Protein AF-A0A8J6H0G7-F1 (afdb_monomer)

Solvent-accessible surface area (backbone atoms only — not comparable to full-atom values): 7527 Å² total; per-residue (Å²): 135,81,64,65,65,83,73,74,51,61,72,88,76,38,84,40,60,60,37,92,87,78,58,49,71,42,60,74,50,78,91,51,42,65,59,52,56,48,54,55,50,53,53,32,54,76,71,66,37,68,63,37,54,24,58,76,70,74,44,75,70,87,74,66,65,71,89,77,50,88,67,94,76,80,76,94,67,79,87,72,81,85,74,87,82,79,88,84,88,89,81,94,85,76,88,67,86,77,74,83,76,83,76,76,79,78,126

Secondary structure (DSSP, 8-state):
---GGGGT--GGGSSB-S-TTT---B---HHHHHHHHHHHHHHHHHHT-HHHHHHHTT--SS---TTTS--TT------PPPPPPPP--------------------

Sequence (107 aa):
MQNPRQYKIPDWFLNRQKDVKDGKHSQVLANGLDNKLREDMEQLKKIRAHRWLSHFWGLHVRGQRTKTTDCRGCTVGVSKKKLVPGPLLLINSLYACGGGGMNVFYS

Structure (mmCIF, N/CA/C/O backbone):
data_AF-A0A8J6H0G7-F1
#
_entry.id   AF-A0A8J6H0G7-F1
#
loop_
_atom_site.group_PDB
_atom_site.id
_atom_site.type_symbol
_atom_site.label_atom_id
_atom_site.label_alt_id
_atom_site.label_comp_id
_atom_site.label_asym_id
_atom_site.label_entity_id
_atom_site.label_seq_id
_atom_site.pdbx_PDB_ins_code
_atom_site.Cartn_x
_atom_site.Cartn_y
_atom_site.Cartn_z
_atom_site.occupancy
_atom_site.B_iso_or_equiv
_atom_site.auth_seq_id
_atom_site.auth_comp_id
_atom_site.auth_asym_id
_atom_site.auth_atom_id
_atom_site.pdbx_PDB_model_num
ATOM 1 N N . MET A 1 1 ? -21.180 1.844 -6.732 1.00 60.72 1 MET A N 1
ATOM 2 C CA . MET A 1 1 ? -21.136 0.603 -5.923 1.00 60.72 1 MET A CA 1
ATOM 3 C C . MET A 1 1 ? -20.302 0.849 -4.673 1.00 60.72 1 MET A C 1
ATOM 5 O O . MET A 1 1 ? -19.089 0.739 -4.741 1.00 60.72 1 MET A O 1
ATOM 9 N N . GLN A 1 2 ? -20.914 1.265 -3.563 1.00 65.75 2 GLN A N 1
ATOM 10 C CA . GLN A 1 2 ? -20.168 1.627 -2.343 1.00 65.75 2 GLN A CA 1
ATOM 11 C C . GLN A 1 2 ? -20.253 0.556 -1.246 1.00 65.75 2 GLN A C 1
ATOM 13 O O . GLN A 1 2 ? -19.303 0.395 -0.492 1.00 65.75 2 GLN A O 1
ATOM 18 N N . ASN A 1 3 ? -21.334 -0.234 -1.201 1.00 71.94 3 ASN A N 1
ATOM 19 C CA . ASN A 1 3 ? -21.565 -1.218 -0.138 1.00 71.94 3 ASN A CA 1
ATOM 20 C C . ASN A 1 3 ? -21.885 -2.613 -0.707 1.00 71.94 3 ASN A C 1
ATOM 22 O O . ASN A 1 3 ? -23.043 -3.023 -0.729 1.00 71.94 3 ASN A O 1
ATOM 26 N N . PRO A 1 4 ? -20.873 -3.378 -1.153 1.00 73.81 4 PRO A N 1
ATOM 27 C CA . PRO A 1 4 ? -21.058 -4.717 -1.733 1.00 73.81 4 PRO A CA 1
ATOM 28 C C . PRO A 1 4 ? -21.664 -5.737 -0.750 1.00 73.81 4 PRO A C 1
ATOM 30 O O . PRO A 1 4 ? -22.301 -6.700 -1.165 1.00 73.81 4 PRO A O 1
ATOM 33 N N . ARG A 1 5 ? -21.535 -5.501 0.562 1.00 73.44 5 ARG A N 1
ATOM 34 C CA . ARG A 1 5 ? -22.067 -6.381 1.618 1.00 73.44 5 ARG A CA 1
ATOM 35 C C . ARG A 1 5 ? -23.595 -6.461 1.626 1.00 73.44 5 ARG A C 1
ATOM 37 O O . ARG A 1 5 ? -24.151 -7.477 2.026 1.00 73.44 5 ARG A O 1
ATOM 44 N N . GLN A 1 6 ? -24.274 -5.419 1.145 1.00 78.31 6 GLN A N 1
ATOM 45 C CA . GLN A 1 6 ? -25.739 -5.397 1.059 1.00 78.31 6 GLN A CA 1
ATOM 46 C C . GLN A 1 6 ? -26.275 -6.419 0.045 1.00 78.31 6 GLN A C 1
ATOM 48 O O . GLN A 1 6 ? -27.415 -6.854 0.153 1.00 78.31 6 GLN A O 1
ATOM 53 N N . TYR A 1 7 ? -25.430 -6.866 -0.887 1.00 80.62 7 TYR A N 1
ATOM 54 C CA . TYR A 1 7 ? -25.783 -7.825 -1.933 1.00 80.62 7 TYR A CA 1
ATOM 55 C C . TYR A 1 7 ? -25.401 -9.272 -1.582 1.00 80.62 7 TYR A C 1
ATOM 57 O O . TYR A 1 7 ? -25.298 -10.106 -2.476 1.00 80.62 7 TYR A O 1
ATOM 65 N N . LYS A 1 8 ? -25.184 -9.585 -0.292 1.00 80.56 8 LYS A N 1
ATOM 66 C CA . LYS A 1 8 ? -24.774 -10.921 0.196 1.00 80.56 8 LYS A CA 1
ATOM 67 C C . LYS A 1 8 ? -23.463 -11.437 -0.425 1.00 80.56 8 LYS A C 1
ATOM 69 O O . LYS A 1 8 ? -23.256 -12.642 -0.536 1.00 80.56 8 LYS A O 1
ATOM 74 N N . ILE A 1 9 ? -22.569 -10.534 -0.824 1.00 81.75 9 ILE A N 1
ATOM 75 C CA . ILE A 1 9 ? -21.241 -10.893 -1.330 1.00 81.75 9 ILE A CA 1
ATOM 76 C C . ILE A 1 9 ? -20.366 -11.317 -0.139 1.00 81.75 9 ILE A C 1
ATOM 78 O O . ILE A 1 9 ? -20.331 -10.588 0.858 1.00 81.75 9 ILE A O 1
ATOM 82 N N . PRO A 1 10 ? -19.668 -12.464 -0.209 1.00 85.69 10 PRO A N 1
ATOM 83 C CA . PRO A 1 10 ? -18.833 -12.930 0.890 1.00 85.69 10 PRO A CA 1
ATOM 84 C C . PRO A 1 10 ? -17.586 -12.056 1.080 1.00 85.69 10 PRO A C 1
ATOM 86 O O . PRO A 1 10 ? -17.008 -11.547 0.119 1.00 85.69 10 PRO A O 1
ATOM 89 N N . ASP A 1 11 ? -17.126 -11.928 2.327 1.00 82.06 11 ASP A N 1
ATOM 90 C CA . ASP A 1 11 ? -16.032 -11.013 2.683 1.00 82.06 11 ASP A CA 1
ATOM 91 C C . ASP A 1 11 ? -14.688 -11.382 2.025 1.00 82.06 11 ASP A C 1
ATOM 93 O O . ASP A 1 11 ? -13.873 -10.495 1.770 1.00 82.06 11 ASP A O 1
ATOM 97 N N . TRP A 1 12 ? -14.470 -12.663 1.692 1.00 85.50 12 TRP A N 1
ATOM 98 C CA . TRP A 1 12 ? -13.262 -13.130 0.998 1.00 85.50 12 TRP A CA 1
ATOM 99 C C . TRP A 1 12 ? -13.153 -12.626 -0.450 1.00 85.50 12 TRP A C 1
ATOM 101 O O . TRP A 1 12 ? -12.061 -12.635 -1.013 1.00 85.50 12 TRP A O 1
ATOM 111 N N . PHE A 1 13 ? -14.260 -12.176 -1.048 1.00 85.62 13 PHE A N 1
ATOM 112 C CA . PHE A 1 13 ? -14.296 -11.648 -2.414 1.00 85.62 13 PHE A CA 1
ATOM 113 C C . PHE A 1 13 ? -13.892 -10.166 -2.490 1.00 85.62 13 PHE A C 1
ATOM 115 O O . PHE A 1 13 ? -13.610 -9.646 -3.565 1.00 85.62 13 PHE A O 1
ATOM 122 N N . LEU A 1 14 ? -13.870 -9.462 -1.356 1.00 85.81 14 LEU A N 1
ATOM 123 C CA . LEU A 1 14 ? -13.583 -8.030 -1.316 1.00 85.81 14 LEU A CA 1
ATOM 124 C C . LEU A 1 14 ? -12.080 -7.756 -1.439 1.00 85.81 14 LEU A C 1
ATOM 126 O O . LEU A 1 14 ? -11.269 -8.407 -0.779 1.00 85.81 14 LEU A O 1
ATOM 130 N N . ASN A 1 15 ? -11.726 -6.734 -2.227 1.00 87.62 15 ASN A N 1
ATOM 131 C CA . ASN A 1 15 ? -10.336 -6.359 -2.517 1.00 87.62 15 ASN A CA 1
ATOM 132 C C . ASN A 1 15 ? -9.539 -5.940 -1.271 1.00 87.62 15 ASN A C 1
ATOM 134 O O . ASN A 1 15 ? -8.332 -6.173 -1.208 1.00 87.62 15 ASN A O 1
ATOM 138 N N . ARG A 1 16 ? -10.182 -5.283 -0.294 1.00 86.94 16 ARG A N 1
ATOM 139 C CA . ARG A 1 16 ? -9.531 -4.820 0.939 1.00 86.94 16 ARG A CA 1
ATOM 140 C C . ARG A 1 16 ? -10.260 -5.379 2.153 1.00 86.94 16 ARG A C 1
ATOM 142 O O . ARG A 1 16 ? -11.383 -4.988 2.473 1.00 86.94 16 ARG A O 1
ATOM 149 N N . GLN A 1 17 ? -9.596 -6.303 2.835 1.00 87.00 17 GLN A N 1
ATOM 150 C CA . GLN A 1 17 ? -10.116 -6.995 4.009 1.00 87.00 17 GLN A CA 1
ATOM 151 C C . GLN A 1 17 ? -9.384 -6.524 5.263 1.00 87.00 17 GLN A C 1
ATOM 153 O O . GLN A 1 17 ? -8.174 -6.322 5.206 1.00 87.00 17 GLN A O 1
ATOM 158 N N . LYS A 1 18 ? -10.115 -6.389 6.378 1.00 85.75 18 LYS A N 1
ATOM 159 C CA . LYS A 1 18 ? -9.587 -5.986 7.694 1.00 85.75 18 LYS A CA 1
ATOM 160 C C . LYS A 1 18 ? -8.633 -4.792 7.613 1.00 85.75 18 LYS A C 1
ATOM 162 O O . LYS A 1 18 ? -7.433 -4.927 7.843 1.00 85.75 18 LYS A O 1
ATOM 167 N N . ASP A 1 19 ? -9.169 -3.626 7.262 1.00 85.69 19 ASP A N 1
ATOM 168 C CA . ASP A 1 19 ? -8.342 -2.423 7.210 1.00 85.69 19 ASP A CA 1
ATOM 169 C C . ASP A 1 19 ? -7.725 -2.092 8.580 1.00 85.69 19 ASP A C 1
ATOM 171 O O . ASP A 1 19 ? -8.386 -2.239 9.605 1.00 85.69 19 ASP A O 1
ATOM 175 N N . VAL A 1 20 ? -6.475 -1.622 8.614 1.00 82.44 20 VAL A N 1
ATOM 176 C CA . VAL A 1 20 ? -5.741 -1.409 9.881 1.00 82.44 20 VAL A CA 1
ATOM 177 C C . VAL A 1 20 ? -6.345 -0.272 10.714 1.00 82.44 20 VAL A C 1
ATOM 179 O O . VAL A 1 20 ? -6.249 -0.289 11.937 1.00 82.44 20 VAL A O 1
ATOM 182 N N . LYS A 1 21 ? -6.979 0.709 10.060 1.00 82.88 21 LYS A N 1
ATOM 183 C CA . LYS A 1 21 ? -7.595 1.872 10.715 1.00 82.88 21 LYS A CA 1
ATOM 184 C C . LYS A 1 21 ? -9.005 1.569 11.213 1.00 82.88 21 LYS A C 1
ATOM 186 O O . LYS A 1 21 ? -9.297 1.736 12.390 1.00 82.88 21 LYS A O 1
ATOM 191 N N . ASP A 1 22 ? -9.863 1.104 10.307 1.00 82.44 22 ASP A N 1
ATOM 192 C CA . ASP A 1 22 ? -11.300 0.986 10.569 1.00 82.44 22 ASP A CA 1
ATOM 193 C C . ASP A 1 22 ? -11.751 -0.448 10.884 1.00 82.44 22 ASP A C 1
ATOM 195 O O . ASP A 1 22 ? -12.898 -0.661 11.275 1.00 82.44 22 ASP A O 1
ATOM 199 N N . GLY A 1 23 ? -10.908 -1.459 10.640 1.00 82.88 23 GLY A N 1
ATOM 200 C CA . GLY A 1 23 ? -11.242 -2.881 10.803 1.00 82.88 23 GLY A CA 1
ATOM 201 C C . GLY A 1 23 ? -12.290 -3.415 9.819 1.00 82.88 23 GLY A C 1
ATOM 202 O O . GLY A 1 23 ? -12.606 -4.604 9.830 1.00 82.88 23 GLY A O 1
ATOM 203 N N . LYS A 1 24 ? -12.843 -2.559 8.954 1.00 84.56 24 LYS A N 1
ATOM 204 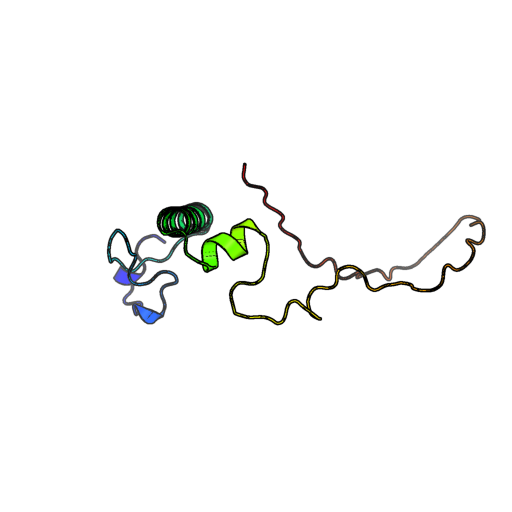C CA . LYS A 1 24 ? -13.927 -2.895 8.024 1.00 84.56 24 LYS A CA 1
ATOM 205 C C . LYS A 1 24 ? -13.395 -3.555 6.750 1.00 84.56 24 LYS A C 1
ATOM 207 O O . LYS A 1 24 ? -12.274 -3.306 6.308 1.00 84.56 24 LYS A O 1
ATOM 212 N N . HIS A 1 25 ? -14.247 -4.374 6.137 1.00 83.81 25 HIS A N 1
ATOM 213 C CA . HIS A 1 25 ? -14.035 -4.951 4.810 1.00 83.81 25 HIS A CA 1
ATOM 214 C C . HIS A 1 25 ? -14.717 -4.067 3.765 1.00 83.81 25 HIS A C 1
ATOM 216 O O . HIS A 1 25 ? -15.902 -3.752 3.901 1.00 83.81 25 HIS A O 1
ATOM 222 N N . SER A 1 26 ? -13.980 -3.644 2.740 1.00 84.69 26 SER A N 1
ATOM 223 C CA . SER A 1 26 ? -14.476 -2.708 1.729 1.00 84.69 26 SER A CA 1
ATOM 224 C C . SER A 1 26 ? -14.011 -3.078 0.323 1.00 84.69 26 SER A C 1
ATOM 226 O O . SER A 1 26 ? -12.953 -3.678 0.125 1.00 84.69 26 SER A O 1
ATOM 228 N N . GLN A 1 27 ? -14.818 -2.694 -0.667 1.00 87.06 27 GLN A N 1
ATOM 229 C CA . GLN A 1 27 ? -14.408 -2.704 -2.066 1.00 87.06 27 GLN A CA 1
ATOM 230 C C . GLN A 1 27 ? -13.936 -1.303 -2.435 1.00 87.06 27 GLN A C 1
ATOM 232 O O . GLN A 1 27 ? -14.729 -0.363 -2.478 1.00 87.06 27 GLN A O 1
ATOM 237 N N . VAL A 1 28 ? -12.639 -1.163 -2.688 1.00 86.50 28 VAL A N 1
ATOM 238 C CA . VAL A 1 28 ? -12.052 0.117 -3.087 1.00 86.50 28 VAL A CA 1
ATOM 239 C C . VAL A 1 28 ? -12.294 0.329 -4.581 1.00 86.50 28 VAL A C 1
ATOM 241 O O . VAL A 1 28 ? -11.952 -0.527 -5.397 1.00 86.50 28 VAL A O 1
ATOM 244 N N . LEU A 1 29 ? -12.913 1.458 -4.930 1.00 86.88 29 LEU A N 1
ATOM 245 C CA . LEU A 1 29 ? -13.089 1.904 -6.316 1.00 86.88 29 LEU A CA 1
ATOM 246 C C . LEU A 1 29 ? -11.815 2.603 -6.809 1.00 86.88 29 LEU A C 1
ATOM 248 O O . LEU A 1 29 ? -11.043 3.104 -5.993 1.00 86.88 29 LEU A O 1
ATOM 252 N N . ALA A 1 30 ? -11.629 2.691 -8.130 1.00 85.94 30 ALA A N 1
ATOM 253 C CA . ALA A 1 30 ? -10.433 3.273 -8.751 1.00 85.94 30 ALA A CA 1
ATOM 254 C C . ALA A 1 30 ? -10.039 4.632 -8.142 1.00 85.94 30 ALA A C 1
ATOM 256 O O . ALA A 1 30 ? -8.906 4.806 -7.714 1.00 85.94 30 ALA A O 1
ATOM 257 N N . ASN A 1 31 ? -11.004 5.538 -7.971 1.00 85.94 31 ASN A N 1
ATOM 258 C CA . ASN A 1 31 ? -10.775 6.892 -7.452 1.00 85.94 31 ASN A CA 1
ATOM 259 C C . ASN A 1 31 ? -10.160 6.928 -6.041 1.00 85.94 31 ASN A C 1
ATOM 261 O O . ASN A 1 31 ? -9.511 7.902 -5.678 1.00 85.94 31 ASN A O 1
ATOM 265 N N . GLY A 1 32 ? -10.407 5.903 -5.220 1.00 86.25 32 GLY A N 1
ATOM 266 C CA . GLY A 1 32 ? -9.880 5.813 -3.857 1.00 86.25 32 GLY A CA 1
ATOM 267 C C . GLY A 1 32 ? -8.669 4.891 -3.725 1.00 86.25 32 GLY A C 1
ATOM 268 O O . GLY A 1 32 ? -8.076 4.833 -2.649 1.00 86.25 32 GLY A O 1
ATOM 269 N N . LEU A 1 33 ? -8.312 4.156 -4.781 1.00 88.50 33 LEU A N 1
ATOM 270 C CA . LEU A 1 33 ? -7.282 3.122 -4.730 1.00 88.50 33 LEU A CA 1
ATOM 271 C C . LEU A 1 33 ? -5.894 3.721 -4.502 1.00 88.50 33 LEU A C 1
ATOM 273 O O . LEU A 1 33 ? -5.176 3.269 -3.611 1.00 88.50 33 LEU A O 1
ATOM 277 N N . ASP A 1 34 ? -5.553 4.773 -5.244 1.00 89.44 34 ASP A N 1
ATOM 278 C CA . ASP A 1 34 ? -4.254 5.437 -5.133 1.00 89.44 34 ASP A CA 1
ATOM 279 C C . ASP A 1 34 ? -4.038 6.052 -3.749 1.00 89.44 34 ASP A C 1
ATOM 281 O O . ASP A 1 34 ? -2.981 5.874 -3.143 1.00 89.44 34 ASP A O 1
ATOM 285 N N . ASN A 1 35 ? -5.059 6.713 -3.200 1.00 90.81 35 ASN A N 1
ATOM 286 C CA . ASN A 1 35 ? -4.995 7.300 -1.859 1.00 90.81 35 ASN A CA 1
ATOM 287 C C . ASN A 1 35 ? -4.779 6.226 -0.791 1.00 90.81 35 ASN A C 1
ATOM 289 O O . ASN A 1 35 ? -3.944 6.378 0.097 1.00 90.81 35 ASN A O 1
ATOM 293 N N . LYS A 1 36 ? -5.470 5.093 -0.922 1.00 88.56 36 LYS A N 1
ATOM 294 C CA . LYS A 1 36 ? -5.314 3.961 -0.012 1.00 88.56 36 LYS A CA 1
ATOM 295 C C . LYS A 1 36 ? -3.915 3.342 -0.059 1.00 88.56 36 LYS A C 1
ATOM 297 O O . LYS A 1 36 ? -3.349 3.067 0.996 1.00 88.56 36 LYS A O 1
ATOM 302 N N . LEU A 1 37 ? -3.318 3.202 -1.242 1.00 89.81 37 LEU A N 1
ATOM 303 C CA . LEU A 1 37 ? -1.936 2.728 -1.374 1.00 89.81 37 LEU A CA 1
ATOM 304 C C . LEU A 1 37 ? -0.914 3.713 -0.781 1.00 89.81 37 LEU A C 1
ATOM 306 O O . LEU A 1 37 ? 0.074 3.281 -0.181 1.00 89.81 37 LEU A O 1
ATOM 310 N N . ARG A 1 38 ? -1.153 5.026 -0.904 1.00 91.38 38 ARG A N 1
ATOM 311 C CA . ARG A 1 38 ? -0.319 6.063 -0.267 1.00 91.38 38 ARG A CA 1
ATOM 312 C C . ARG A 1 38 ? -0.365 5.974 1.251 1.00 91.38 38 ARG A C 1
ATOM 314 O O . ARG A 1 38 ? 0.688 5.937 1.882 1.00 91.38 38 ARG A O 1
ATOM 321 N N . GLU A 1 39 ? -1.562 5.874 1.826 1.00 91.81 39 GLU A N 1
ATOM 322 C CA . GLU A 1 39 ? -1.748 5.735 3.274 1.00 91.81 39 GLU A CA 1
ATOM 323 C C . GLU A 1 39 ? -0.986 4.517 3.830 1.00 91.81 39 GLU A C 1
ATOM 325 O O . GLU A 1 39 ? -0.328 4.610 4.870 1.00 91.81 39 GLU A O 1
ATOM 330 N N . ASP A 1 40 ? -1.019 3.388 3.113 1.00 90.00 40 ASP A N 1
ATOM 331 C CA . ASP A 1 40 ? -0.315 2.164 3.511 1.00 90.00 40 ASP A CA 1
ATOM 332 C C . ASP A 1 40 ? 1.217 2.343 3.453 1.00 90.00 40 ASP A C 1
ATOM 334 O O . ASP A 1 40 ? 1.943 1.909 4.354 1.00 90.00 40 ASP A O 1
ATOM 338 N N . MET A 1 41 ? 1.732 3.028 2.424 1.00 91.25 41 MET A N 1
ATOM 339 C CA . MET A 1 41 ? 3.158 3.368 2.303 1.00 91.25 41 MET A CA 1
ATOM 340 C C . MET A 1 41 ? 3.625 4.308 3.424 1.00 91.25 41 MET A C 1
ATOM 342 O O . MET A 1 41 ? 4.709 4.116 3.982 1.00 91.25 41 MET A O 1
ATOM 346 N N . GLU A 1 42 ? 2.818 5.305 3.789 1.00 92.56 42 GLU A N 1
ATOM 347 C CA . GLU A 1 42 ? 3.116 6.239 4.880 1.00 92.56 42 GLU A CA 1
ATOM 348 C C . GLU A 1 42 ? 3.159 5.550 6.244 1.00 92.56 42 GLU A C 1
ATOM 350 O O . GLU A 1 42 ? 4.006 5.869 7.082 1.00 92.56 42 GLU A O 1
ATOM 355 N N . GLN A 1 43 ? 2.286 4.568 6.471 1.00 92.31 43 GLN A N 1
ATOM 356 C CA . GLN A 1 43 ? 2.331 3.764 7.686 1.00 92.31 43 GLN A CA 1
ATOM 357 C C . GLN A 1 43 ? 3.641 2.967 7.772 1.00 92.31 43 GLN A C 1
ATOM 359 O O . GLN A 1 43 ? 4.303 2.969 8.812 1.00 92.31 43 GLN A O 1
ATOM 364 N N . LEU A 1 44 ? 4.065 2.336 6.671 1.00 92.00 44 LEU A N 1
ATOM 365 C CA . LEU A 1 44 ? 5.328 1.595 6.631 1.00 92.00 44 LEU A CA 1
ATOM 366 C C . LEU A 1 44 ? 6.552 2.514 6.795 1.00 92.00 44 LEU A C 1
ATOM 368 O O . LEU A 1 44 ? 7.545 2.096 7.398 1.00 92.00 44 LEU A O 1
ATOM 372 N N . LYS A 1 45 ? 6.468 3.767 6.324 1.00 93.38 45 LYS A N 1
ATOM 373 C CA . LYS A 1 45 ? 7.490 4.803 6.540 1.00 93.38 45 LYS A CA 1
ATOM 374 C C . LYS A 1 45 ? 7.686 5.104 8.023 1.00 93.38 45 LYS A C 1
ATOM 376 O O . LYS A 1 45 ? 8.822 5.129 8.488 1.00 93.38 45 LYS A O 1
ATOM 381 N N . LYS A 1 46 ? 6.593 5.290 8.771 1.00 93.75 46 LYS A N 1
ATOM 382 C CA . LYS A 1 46 ? 6.637 5.576 10.218 1.00 93.75 46 LYS A CA 1
ATOM 383 C C . LYS A 1 46 ? 7.288 4.440 11.010 1.00 93.75 46 LYS A C 1
ATOM 385 O O . LYS A 1 46 ? 8.062 4.698 11.922 1.00 93.75 46 LYS A O 1
ATOM 390 N N . ILE A 1 47 ? 7.015 3.196 10.621 1.00 93.12 47 ILE A N 1
ATOM 391 C CA . ILE A 1 47 ? 7.562 1.991 11.264 1.00 93.12 47 ILE A CA 1
ATOM 392 C C . ILE A 1 47 ? 9.030 1.736 10.852 1.00 93.12 47 ILE A C 1
ATOM 394 O O . ILE A 1 47 ? 9.742 1.016 11.546 1.00 93.12 47 ILE A O 1
ATOM 398 N N . ARG A 1 48 ? 9.508 2.322 9.739 1.00 92.06 48 ARG A N 1
ATOM 399 C CA . ARG A 1 48 ? 10.802 2.009 9.086 1.00 92.06 48 ARG A CA 1
ATOM 400 C C . ARG A 1 48 ? 10.941 0.521 8.746 1.00 92.06 48 ARG A C 1
ATOM 402 O O . ARG A 1 48 ? 11.994 -0.086 8.922 1.00 92.06 48 ARG A O 1
ATOM 409 N N . ALA A 1 49 ? 9.873 -0.070 8.217 1.00 93.12 49 ALA A N 1
ATOM 410 C CA . ALA A 1 49 ? 9.896 -1.461 7.777 1.00 93.12 49 ALA A CA 1
ATOM 411 C C . ALA A 1 49 ? 10.809 -1.651 6.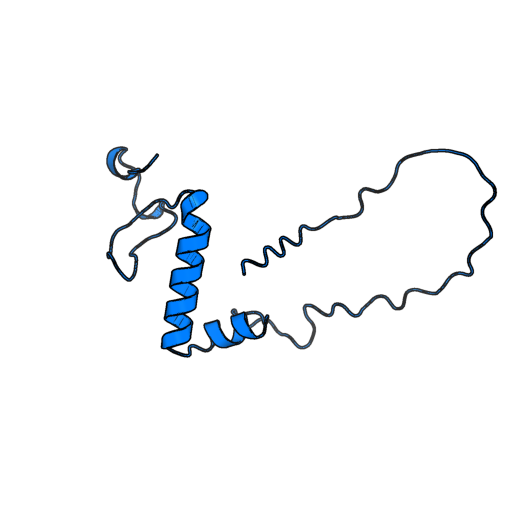547 1.00 93.12 49 ALA A C 1
ATOM 413 O O . ALA A 1 49 ? 10.829 -0.807 5.649 1.00 93.12 49 ALA A O 1
ATOM 414 N N . HIS A 1 50 ? 11.481 -2.807 6.441 1.00 91.25 50 HIS A N 1
ATOM 415 C CA . HIS A 1 50 ? 12.306 -3.164 5.272 1.00 91.25 50 HIS A CA 1
ATOM 416 C C . HIS A 1 50 ? 11.543 -3.000 3.950 1.00 91.25 50 HIS A C 1
ATOM 418 O O . HIS A 1 50 ? 12.067 -2.455 2.985 1.00 91.25 50 HIS A O 1
ATOM 424 N N . ARG A 1 51 ? 10.262 -3.391 3.928 1.00 91.50 51 ARG A N 1
ATOM 425 C CA . ARG A 1 51 ? 9.379 -3.224 2.767 1.00 91.50 51 ARG A CA 1
ATOM 426 C C . ARG A 1 51 ? 9.289 -1.770 2.287 1.00 91.50 51 ARG A C 1
ATOM 428 O O . ARG A 1 51 ? 9.272 -1.550 1.080 1.00 91.50 51 ARG A O 1
ATOM 435 N N . TRP A 1 52 ? 9.237 -0.795 3.198 1.00 94.38 52 TRP A N 1
ATOM 436 C CA . TRP A 1 52 ? 9.233 0.623 2.823 1.00 94.38 52 TRP A CA 1
ATOM 437 C C . TRP A 1 52 ? 10.581 1.055 2.252 1.00 94.38 52 TRP A C 1
ATOM 439 O O . TRP A 1 52 ? 10.606 1.702 1.211 1.00 94.38 52 TRP A O 1
ATOM 449 N N . LEU A 1 53 ? 11.689 0.649 2.879 1.00 91.50 53 LEU A N 1
ATOM 450 C CA . LEU A 1 53 ? 13.037 0.943 2.379 1.00 91.50 53 LEU A CA 1
ATOM 451 C C . LEU A 1 53 ? 13.242 0.398 0.960 1.00 91.50 53 LEU A C 1
ATOM 453 O O . LEU A 1 53 ? 13.736 1.113 0.094 1.00 91.50 53 LEU A O 1
ATOM 457 N N . SER A 1 54 ? 12.789 -0.831 0.691 1.00 91.44 54 SER A N 1
ATOM 458 C CA . SER A 1 54 ? 12.832 -1.410 -0.655 1.00 91.44 54 SER A CA 1
ATOM 459 C C . SER A 1 54 ? 12.009 -0.597 -1.656 1.00 91.44 54 SER A C 1
ATOM 461 O O . SER A 1 54 ? 12.503 -0.315 -2.741 1.00 91.44 54 SER A O 1
ATOM 463 N N . HIS A 1 55 ? 10.793 -0.169 -1.296 1.00 90.50 55 HIS A N 1
ATOM 464 C CA . HIS A 1 55 ? 9.977 0.688 -2.163 1.00 90.50 55 HIS A CA 1
ATOM 465 C C . HIS A 1 55 ? 10.610 2.064 -2.400 1.00 90.50 55 HIS A C 1
ATOM 467 O O . HIS A 1 55 ? 10.578 2.554 -3.524 1.00 90.50 55 HIS A O 1
ATOM 473 N N . PHE A 1 56 ? 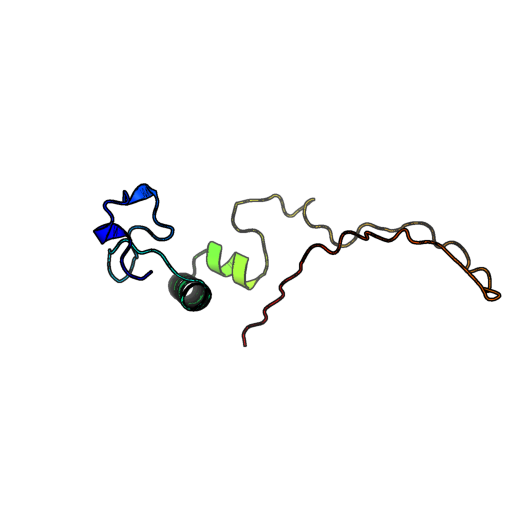11.218 2.664 -1.376 1.00 90.56 56 PHE A N 1
ATOM 474 C CA . PHE A 1 56 ? 11.913 3.946 -1.484 1.00 90.56 56 PHE A CA 1
ATOM 475 C C . PHE A 1 56 ? 13.140 3.864 -2.407 1.00 90.56 56 PHE A C 1
ATOM 477 O O . PHE A 1 56 ? 13.389 4.781 -3.180 1.00 90.56 56 PHE A O 1
ATOM 484 N N . TRP A 1 57 ? 13.871 2.747 -2.378 1.00 88.25 57 TRP A N 1
ATOM 485 C CA . TRP A 1 57 ? 15.016 2.494 -3.261 1.00 88.25 57 TRP A CA 1
ATOM 486 C C . TRP A 1 57 ? 14.643 1.884 -4.622 1.00 88.25 57 TRP A C 1
ATOM 488 O O . TRP A 1 57 ? 15.528 1.644 -5.440 1.00 88.25 57 TRP A O 1
ATOM 498 N N . GLY A 1 58 ? 13.361 1.609 -4.881 1.00 88.19 58 GLY A N 1
ATOM 499 C CA . GLY A 1 58 ? 12.910 0.985 -6.131 1.00 88.19 58 GLY A CA 1
ATOM 500 C C . GLY A 1 58 ? 13.342 -0.479 -6.299 1.00 88.19 58 GLY A C 1
ATOM 501 O O . GLY A 1 58 ? 13.455 -0.965 -7.422 1.00 88.19 58 GLY A O 1
ATOM 502 N N . LEU A 1 59 ? 13.598 -1.184 -5.194 1.00 88.69 59 LEU A N 1
ATOM 503 C CA . LEU A 1 59 ? 13.961 -2.599 -5.169 1.00 88.69 59 LEU A CA 1
ATOM 504 C C . LEU A 1 59 ? 12.731 -3.499 -4.990 1.00 88.69 59 LEU A C 1
ATOM 506 O O . LEU A 1 59 ? 11.719 -3.125 -4.394 1.00 88.69 59 LEU A O 1
ATOM 510 N N . HIS A 1 60 ? 12.853 -4.744 -5.448 1.00 88.31 60 HIS A N 1
ATOM 511 C CA . HIS A 1 60 ? 11.837 -5.772 -5.248 1.00 88.31 60 HIS A CA 1
ATOM 512 C C . HIS A 1 60 ? 11.672 -6.124 -3.764 1.00 88.31 60 HIS A C 1
ATOM 514 O O . HIS A 1 60 ? 12.636 -6.376 -3.049 1.00 88.31 60 HIS A O 1
ATOM 520 N N . VAL A 1 61 ? 10.421 -6.212 -3.311 1.00 87.75 61 VAL A N 1
ATOM 521 C CA . VAL A 1 61 ? 10.077 -6.431 -1.894 1.00 87.75 61 VAL A CA 1
ATOM 522 C C . VAL A 1 61 ? 10.057 -7.911 -1.500 1.00 87.75 61 VAL A C 1
ATOM 524 O O . VAL A 1 61 ? 10.305 -8.249 -0.347 1.00 87.75 61 VAL A O 1
ATOM 527 N N . ARG A 1 62 ? 9.720 -8.811 -2.432 1.00 88.06 62 ARG A N 1
ATOM 528 C CA . ARG A 1 62 ? 9.381 -10.219 -2.139 1.00 88.06 62 ARG A CA 1
ATOM 529 C C . ARG A 1 62 ? 10.584 -11.176 -2.132 1.00 88.06 62 ARG A C 1
ATOM 531 O O . ARG A 1 62 ? 10.395 -12.376 -2.265 1.00 88.06 62 ARG A O 1
ATOM 538 N N . GLY A 1 63 ? 11.807 -10.662 -1.974 1.00 84.38 63 GLY A N 1
ATOM 539 C CA . GLY A 1 63 ? 13.017 -11.495 -1.912 1.00 84.38 63 GLY A CA 1
ATOM 540 C C . GLY A 1 63 ? 13.507 -12.008 -3.270 1.00 84.38 63 GLY A C 1
ATOM 541 O O . GLY A 1 63 ? 14.204 -13.018 -3.337 1.00 84.38 63 GLY A O 1
ATOM 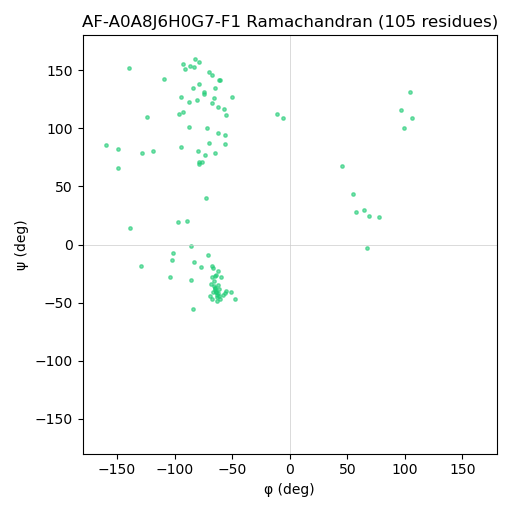542 N N . GLN A 1 64 ? 13.152 -11.315 -4.355 1.00 87.75 64 GLN A N 1
ATOM 543 C CA . GLN A 1 64 ? 13.679 -11.607 -5.686 1.00 87.75 64 GLN A CA 1
ATOM 544 C C . GLN A 1 64 ? 15.207 -11.429 -5.712 1.00 87.75 64 GLN A C 1
ATOM 546 O O . GLN A 1 64 ? 15.746 -10.499 -5.107 1.00 87.75 64 GLN A O 1
ATOM 551 N N . ARG A 1 65 ? 15.919 -12.304 -6.436 1.00 83.12 65 ARG A N 1
ATOM 552 C CA . ARG A 1 65 ? 17.381 -12.218 -6.585 1.00 83.12 65 ARG A CA 1
ATOM 553 C C . ARG A 1 65 ? 17.775 -11.044 -7.486 1.00 83.12 65 ARG A C 1
ATOM 555 O O . ARG A 1 65 ? 17.822 -11.182 -8.701 1.00 83.12 65 ARG A O 1
ATOM 562 N N . THR A 1 66 ? 18.182 -9.934 -6.881 1.00 76.88 66 THR A N 1
ATOM 563 C CA . THR A 1 66 ? 18.595 -8.704 -7.585 1.00 76.88 66 THR A CA 1
ATOM 564 C C . THR A 1 66 ? 19.929 -8.803 -8.332 1.00 76.88 66 THR A C 1
ATOM 566 O O . THR A 1 66 ? 20.277 -7.891 -9.072 1.00 76.88 66 THR A O 1
ATOM 569 N N . LYS A 1 67 ? 20.692 -9.893 -8.156 1.00 79.25 67 LYS A N 1
ATOM 570 C CA . LYS A 1 67 ? 21.981 -10.095 -8.845 1.00 79.25 67 LYS A CA 1
ATOM 571 C C . LYS A 1 67 ? 21.829 -10.317 -10.353 1.00 79.25 67 LYS A C 1
ATOM 573 O O . LYS A 1 67 ? 22.724 -9.947 -11.100 1.00 79.25 67 LYS A O 1
ATOM 578 N N . THR A 1 68 ? 20.750 -10.974 -10.779 1.00 74.12 68 THR A N 1
ATOM 579 C CA . THR A 1 68 ? 20.570 -11.421 -12.172 1.00 74.12 68 THR A CA 1
ATOM 580 C C . THR A 1 68 ? 19.236 -11.005 -12.782 1.00 74.12 68 THR A C 1
ATOM 582 O O . THR A 1 68 ? 19.106 -11.054 -14.002 1.00 74.12 68 THR A O 1
ATOM 585 N N . THR A 1 69 ? 18.231 -10.637 -11.980 1.00 70.56 69 THR A N 1
ATOM 586 C CA . THR A 1 69 ? 16.953 -10.137 -12.509 1.00 70.56 69 THR A CA 1
ATOM 587 C C . THR A 1 69 ? 16.973 -8.622 -12.659 1.00 70.56 69 THR A C 1
ATOM 589 O O . THR A 1 69 ? 17.668 -7.926 -11.924 1.00 70.56 69 THR A O 1
ATOM 592 N N . ASP A 1 70 ? 16.207 -8.116 -13.627 1.00 62.81 70 ASP A N 1
ATOM 593 C CA . ASP A 1 70 ? 16.009 -6.678 -13.871 1.00 62.81 70 ASP A CA 1
ATOM 594 C C . ASP A 1 70 ? 17.276 -5.916 -14.290 1.00 62.81 70 ASP A C 1
ATOM 596 O O . ASP A 1 70 ? 17.411 -4.706 -14.086 1.00 62.81 70 ASP A O 1
ATOM 600 N N . CYS A 1 71 ? 18.192 -6.618 -14.960 1.00 65.88 71 CYS A N 1
ATOM 601 C CA . CYS A 1 71 ? 19.324 -6.022 -15.655 1.00 65.88 71 CYS A CA 1
ATOM 602 C C . CYS A 1 71 ? 18.840 -5.253 -16.897 1.00 65.88 71 CYS A C 1
ATOM 604 O O . CYS A 1 71 ? 18.838 -5.770 -18.013 1.00 65.88 71 CYS A O 1
ATOM 606 N N . ARG A 1 72 ? 18.480 -3.977 -16.725 1.00 63.94 72 ARG A N 1
ATOM 607 C CA . ARG A 1 72 ? 18.206 -3.019 -17.818 1.00 63.94 72 ARG A CA 1
ATOM 608 C C . ARG A 1 72 ? 19.491 -2.565 -18.538 1.00 63.94 72 ARG A C 1
ATOM 610 O O . ARG A 1 72 ? 19.656 -1.392 -18.847 1.00 63.94 72 ARG A O 1
ATOM 617 N N . GLY A 1 73 ? 20.417 -3.499 -18.759 1.00 66.00 73 GLY A N 1
ATOM 618 C CA . GLY A 1 73 ? 21.750 -3.265 -19.320 1.00 66.00 73 GLY A CA 1
ATOM 619 C C . GLY A 1 73 ? 22.207 -4.313 -20.338 1.00 66.00 73 GLY A C 1
ATOM 620 O O . GLY A 1 73 ? 23.387 -4.349 -20.663 1.00 66.00 73 GLY A O 1
ATOM 621 N N . CYS A 1 74 ? 21.315 -5.164 -20.858 1.00 59.53 74 CYS A N 1
ATOM 622 C CA . CYS A 1 74 ? 21.697 -6.221 -21.797 1.00 59.53 74 CYS A CA 1
ATOM 623 C C . CYS A 1 74 ? 21.013 -6.059 -23.157 1.00 59.53 74 CYS A C 1
ATOM 625 O O . CYS A 1 74 ? 20.057 -6.757 -23.477 1.00 59.53 74 CYS A O 1
ATOM 627 N N . THR A 1 75 ? 21.559 -5.177 -23.993 1.00 55.09 75 THR A N 1
ATOM 628 C CA . THR A 1 75 ? 21.675 -5.448 -25.435 1.00 55.09 75 THR A CA 1
ATOM 629 C C . THR A 1 75 ? 22.922 -4.740 -25.977 1.00 55.09 75 THR A C 1
ATOM 631 O O . THR A 1 75 ? 22.837 -3.665 -26.557 1.00 55.09 75 THR A O 1
ATOM 634 N N . VAL A 1 76 ? 24.104 -5.345 -25.821 1.00 61.28 76 VAL A N 1
ATOM 635 C CA . VAL A 1 76 ? 25.234 -5.072 -26.732 1.00 61.28 76 VAL A CA 1
ATOM 636 C C . VAL A 1 76 ? 25.004 -5.876 -28.014 1.00 61.28 76 VAL A C 1
ATOM 638 O O . VAL A 1 76 ? 25.639 -6.889 -28.279 1.00 61.28 76 VAL A O 1
ATOM 641 N N . GLY A 1 77 ? 23.986 -5.474 -28.774 1.00 55.38 77 GLY A N 1
ATOM 642 C CA . GLY A 1 77 ? 23.668 -6.047 -30.078 1.00 55.38 77 GLY A CA 1
ATOM 643 C C . GLY A 1 77 ? 24.365 -5.243 -31.167 1.00 55.38 77 GLY A C 1
ATOM 644 O O . GLY A 1 77 ? 24.060 -4.069 -31.336 1.00 55.38 77 GLY A O 1
ATOM 645 N N . VAL A 1 78 ? 25.317 -5.880 -31.854 1.00 63.56 78 VAL A N 1
ATOM 646 C CA . VAL A 1 78 ? 26.100 -5.418 -33.018 1.00 63.56 78 VAL A CA 1
ATOM 647 C C . VAL A 1 78 ? 25.597 -4.115 -33.664 1.00 63.56 78 VAL A C 1
ATOM 649 O O . VAL A 1 78 ? 24.562 -4.099 -34.333 1.00 63.56 78 VAL A O 1
ATOM 652 N N . SER A 1 79 ? 26.390 -3.044 -33.559 1.00 58.59 79 SER A N 1
ATOM 653 C CA . SER A 1 79 ? 26.216 -1.825 -34.357 1.00 58.59 79 SER A CA 1
ATOM 654 C C . SER A 1 79 ? 26.400 -2.147 -35.844 1.00 58.59 79 SER A C 1
ATOM 656 O O . SER A 1 79 ? 27.521 -2.187 -36.347 1.00 58.59 79 SER A O 1
ATOM 658 N N . LYS A 1 80 ? 25.308 -2.381 -36.579 1.00 67.06 80 LYS A N 1
ATOM 659 C CA . LYS A 1 80 ? 25.356 -2.402 -38.047 1.00 67.06 80 LYS A CA 1
ATOM 660 C C . LYS A 1 80 ? 25.478 -0.963 -38.558 1.00 67.06 80 LYS A C 1
ATOM 662 O O . LYS A 1 80 ? 24.714 -0.086 -38.158 1.00 67.06 80 LYS A O 1
ATOM 667 N N . LYS A 1 81 ? 26.451 -0.725 -39.445 1.00 52.59 81 LYS A N 1
ATOM 668 C CA . LYS A 1 81 ? 26.641 0.540 -40.173 1.00 52.59 81 LYS A CA 1
ATOM 669 C C . LYS A 1 81 ? 25.314 0.975 -40.808 1.00 52.59 81 LYS A C 1
ATOM 671 O O . LYS A 1 81 ? 24.710 0.204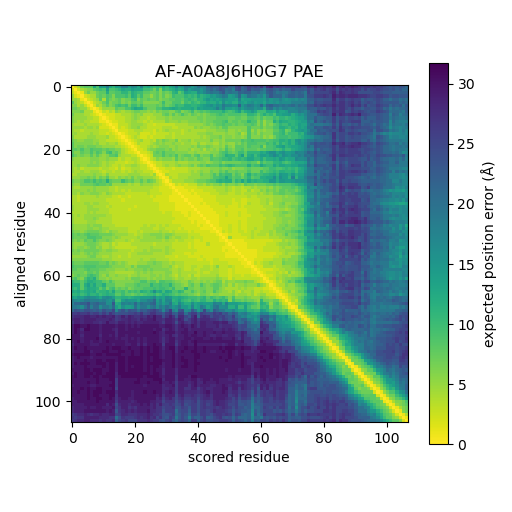 -41.549 1.00 52.59 81 LYS A O 1
ATOM 676 N N . LYS A 1 82 ? 24.883 2.212 -40.540 1.00 53.41 82 LYS A N 1
ATOM 677 C CA . LYS A 1 82 ? 23.728 2.828 -41.209 1.00 53.41 82 LYS A CA 1
ATOM 678 C C . LYS A 1 82 ? 24.031 2.943 -42.708 1.00 53.41 82 LYS A C 1
ATOM 680 O O . LYS A 1 82 ? 24.996 3.607 -43.084 1.00 53.41 82 LYS A O 1
ATOM 685 N N . LEU A 1 83 ? 23.232 2.287 -43.549 1.00 57.53 83 LEU A N 1
ATOM 686 C CA . LEU A 1 83 ? 23.164 2.583 -44.980 1.00 57.53 83 LEU A CA 1
ATOM 687 C C . LEU A 1 83 ? 22.183 3.745 -45.172 1.00 57.53 83 LEU A C 1
ATOM 689 O O . LEU A 1 83 ? 21.131 3.789 -44.538 1.00 57.53 83 LEU A O 1
ATOM 693 N N . VAL A 1 84 ? 22.587 4.715 -45.985 1.00 47.28 84 VAL A N 1
ATOM 694 C CA . VAL A 1 84 ? 21.867 5.971 -46.232 1.00 47.28 84 VAL A CA 1
ATOM 695 C C . VAL A 1 84 ? 20.533 5.659 -46.937 1.00 47.28 84 VAL A C 1
ATOM 697 O O . VAL A 1 84 ? 20.570 4.970 -47.956 1.00 47.28 84 VAL A O 1
ATOM 700 N N . PRO A 1 85 ? 19.364 6.102 -46.432 1.00 49.34 85 PRO A N 1
ATOM 701 C CA . PRO A 1 85 ? 18.083 5.738 -47.030 1.00 49.34 85 PRO A CA 1
ATOM 702 C C . PRO A 1 85 ? 17.689 6.707 -48.157 1.00 49.34 85 PRO A C 1
ATOM 704 O O . PRO A 1 85 ? 17.551 7.908 -47.932 1.00 49.34 85 PRO A O 1
ATOM 707 N N . GLY A 1 86 ? 17.478 6.170 -49.362 1.00 38.88 86 GLY A N 1
ATOM 708 C CA . GLY A 1 86 ? 16.625 6.782 -50.388 1.00 38.88 86 GLY A CA 1
ATOM 709 C C . GLY A 1 86 ? 15.143 6.507 -50.087 1.00 38.88 86 GLY A C 1
ATOM 710 O O . GLY A 1 86 ? 14.844 5.575 -49.333 1.00 38.88 86 GLY A O 1
ATOM 711 N N . PRO A 1 87 ? 14.205 7.322 -50.601 1.00 50.47 87 PRO A N 1
ATOM 712 C CA . PRO A 1 87 ? 12.844 7.333 -50.099 1.00 50.47 87 PRO A CA 1
ATOM 713 C C . PRO A 1 87 ? 11.970 6.277 -50.789 1.00 50.47 87 PRO A C 1
ATOM 715 O O . PRO A 1 87 ? 12.169 5.966 -51.959 1.00 50.47 87 PRO A O 1
ATOM 718 N N . LEU A 1 88 ? 10.942 5.862 -50.041 1.00 42.41 88 LEU A N 1
ATOM 719 C CA . LEU A 1 88 ? 9.656 5.288 -50.457 1.00 42.41 88 LEU A CA 1
ATOM 720 C C . LEU A 1 88 ? 9.423 3.775 -50.261 1.00 42.41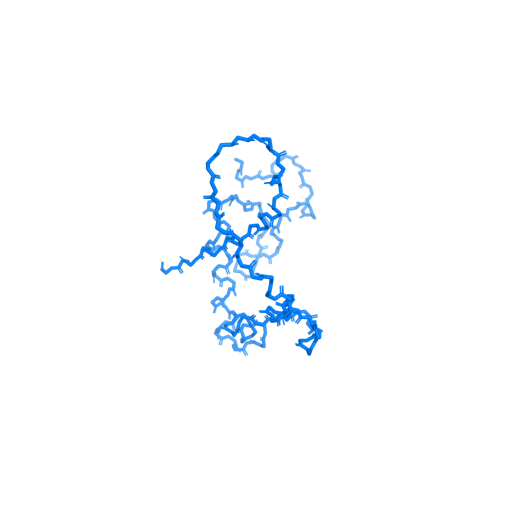 88 LEU A C 1
ATOM 722 O O . LEU A 1 88 ? 9.845 2.923 -51.030 1.00 42.41 88 LEU A O 1
ATOM 726 N N . LEU A 1 89 ? 8.543 3.562 -49.273 1.00 38.88 89 LEU A N 1
ATOM 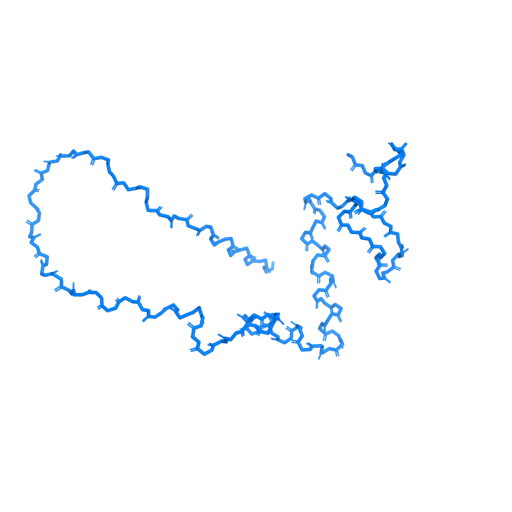727 C CA . LEU A 1 89 ? 7.316 2.762 -49.305 1.00 38.88 89 LEU A CA 1
ATOM 728 C C . LEU A 1 89 ? 7.339 1.310 -48.795 1.00 38.88 89 LEU A C 1
ATOM 730 O O . LEU A 1 89 ? 7.834 0.390 -49.430 1.00 38.88 89 LEU A O 1
ATOM 734 N N . LEU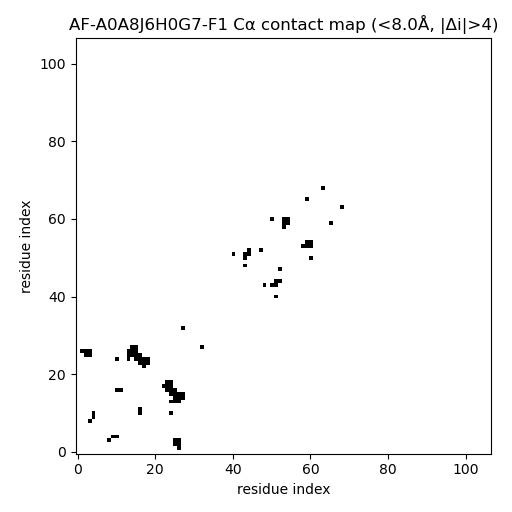 A 1 90 ? 6.557 1.175 -47.712 1.00 38.22 90 LEU A N 1
ATOM 735 C CA . LEU A 1 90 ? 5.475 0.210 -47.486 1.00 38.22 90 LEU A CA 1
ATOM 736 C C . LEU A 1 90 ? 5.717 -0.991 -46.544 1.00 38.22 90 LEU A C 1
ATOM 738 O O . LEU A 1 90 ? 6.632 -1.788 -46.692 1.00 38.22 90 LEU A O 1
ATOM 742 N N . ILE A 1 91 ? 4.718 -1.120 -45.657 1.00 38.47 91 ILE A N 1
ATOM 743 C CA . ILE A 1 91 ? 4.193 -2.305 -44.959 1.00 38.47 91 ILE A CA 1
ATOM 744 C C . ILE A 1 91 ? 4.658 -2.541 -43.507 1.00 38.47 91 ILE A C 1
ATOM 746 O O . ILE A 1 91 ? 5.711 -3.090 -43.205 1.00 38.47 91 ILE A O 1
ATOM 750 N N . ASN A 1 92 ? 3.745 -2.143 -42.615 1.00 45.12 92 ASN A N 1
ATOM 751 C CA . ASN A 1 92 ? 3.422 -2.656 -41.282 1.00 45.12 92 ASN A CA 1
ATOM 752 C C . ASN A 1 92 ? 4.148 -3.938 -40.826 1.00 45.12 92 ASN A C 1
ATOM 754 O O . ASN A 1 92 ? 3.769 -5.044 -41.201 1.00 45.12 92 ASN A O 1
ATOM 758 N N . SER A 1 93 ? 5.073 -3.788 -39.878 1.00 39.97 93 SER A N 1
ATOM 759 C CA . SER A 1 93 ? 5.318 -4.781 -38.827 1.00 39.97 93 SER A CA 1
ATOM 760 C C . SER A 1 93 ? 6.044 -4.103 -37.670 1.00 39.97 93 SER A C 1
ATOM 762 O O . SER A 1 93 ? 7.270 -4.069 -37.617 1.00 39.97 93 SER A O 1
ATOM 764 N N . LEU A 1 94 ? 5.291 -3.483 -36.761 1.00 39.62 94 LEU A N 1
ATOM 765 C CA . LEU A 1 94 ? 5.845 -3.022 -35.491 1.00 39.62 94 LEU A CA 1
ATOM 766 C C . LEU A 1 94 ? 4.773 -3.072 -34.395 1.00 39.62 94 LEU A C 1
ATOM 768 O O . LEU A 1 94 ? 4.394 -2.062 -33.817 1.00 39.62 94 LEU A O 1
ATOM 772 N N . TYR A 1 95 ? 4.320 -4.280 -34.055 1.00 38.12 95 TYR A N 1
ATOM 773 C CA . TYR A 1 95 ? 3.936 -4.541 -32.666 1.00 38.12 95 TYR A CA 1
ATOM 774 C C . TYR A 1 95 ? 5.229 -4.718 -31.865 1.00 38.12 95 TYR A C 1
ATOM 776 O O . TYR A 1 95 ? 5.617 -5.815 -31.471 1.00 38.12 95 TYR A O 1
ATOM 784 N N . ALA A 1 96 ? 5.941 -3.606 -31.676 1.00 40.88 96 ALA A N 1
ATOM 785 C CA . ALA A 1 96 ? 6.915 -3.501 -30.610 1.00 40.88 96 ALA A CA 1
ATOM 786 C C . ALA A 1 96 ? 6.126 -3.529 -29.299 1.00 40.88 96 ALA A C 1
ATOM 788 O O . ALA A 1 96 ? 5.215 -2.729 -29.089 1.00 40.88 96 ALA A O 1
ATOM 789 N N . CYS A 1 97 ? 6.463 -4.505 -28.462 1.00 40.66 97 CYS A N 1
ATOM 790 C CA . CYS A 1 97 ? 5.940 -4.726 -27.125 1.00 40.66 97 CYS A CA 1
ATOM 791 C C . CYS A 1 97 ? 6.155 -3.467 -26.265 1.00 40.66 97 CYS A C 1
ATOM 793 O O . CYS A 1 97 ? 7.170 -3.314 -25.589 1.00 40.66 97 CYS A O 1
ATOM 795 N N . GLY A 1 98 ? 5.210 -2.530 -26.334 1.00 36.97 98 GLY A N 1
ATOM 796 C CA . GLY A 1 98 ? 5.112 -1.369 -25.461 1.00 36.97 98 GLY A CA 1
ATOM 797 C C . GLY A 1 98 ? 4.514 -1.795 -24.129 1.00 36.97 98 GLY A C 1
ATOM 798 O O . GLY A 1 98 ? 3.356 -1.502 -23.844 1.00 36.97 98 GLY A O 1
ATOM 799 N N . GLY A 1 99 ? 5.289 -2.540 -23.340 1.00 36.59 99 GLY A N 1
ATOM 800 C CA . GLY A 1 99 ? 4.965 -2.825 -21.948 1.00 36.59 99 GLY A CA 1
ATOM 801 C C . GLY A 1 99 ? 4.812 -1.511 -21.190 1.00 36.59 99 GLY A C 1
ATOM 802 O O . GLY A 1 99 ? 5.756 -0.727 -21.095 1.00 36.59 99 GLY A O 1
ATOM 803 N N . GLY A 1 100 ? 3.599 -1.265 -20.695 1.00 39.84 100 GLY A N 1
ATOM 804 C CA . GLY A 1 100 ? 3.234 -0.070 -19.953 1.00 39.84 100 GLY A CA 1
ATOM 805 C C . GLY A 1 100 ? 4.141 0.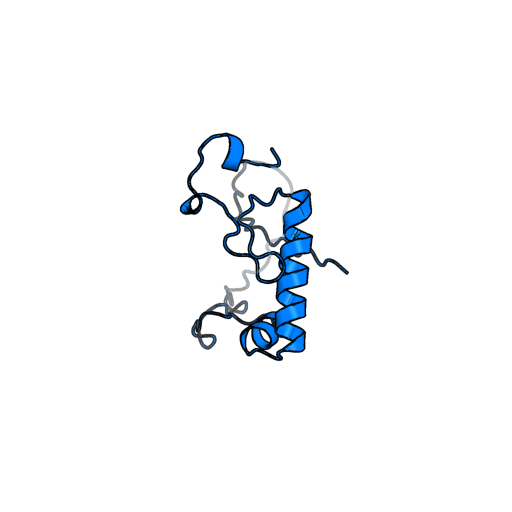153 -18.748 1.00 39.84 100 GLY A C 1
ATOM 806 O O . GLY A 1 100 ? 4.080 -0.571 -17.759 1.00 39.84 100 GLY A O 1
ATOM 807 N N . GLY A 1 101 ? 4.946 1.207 -18.818 1.00 37.00 101 GLY A N 1
ATOM 808 C CA . GLY A 1 101 ? 5.491 1.877 -17.650 1.00 37.00 101 GLY A CA 1
ATOM 809 C C . GLY A 1 101 ? 4.581 3.045 -17.302 1.00 37.00 101 GLY A C 1
ATOM 810 O O . GLY A 1 101 ? 4.860 4.173 -17.698 1.00 37.00 101 GLY A O 1
ATOM 811 N N . MET A 1 102 ? 3.498 2.789 -16.565 1.00 38.22 102 MET A N 1
ATOM 812 C CA . MET A 1 102 ? 2.836 3.832 -15.779 1.00 38.22 102 MET A CA 1
ATOM 813 C C . MET A 1 102 ? 3.818 4.283 -14.688 1.00 38.22 102 MET A C 1
ATOM 815 O O . MET A 1 102 ? 3.727 3.881 -13.534 1.00 38.22 102 MET A O 1
ATOM 819 N N . ASN A 1 103 ? 4.782 5.125 -15.058 1.00 40.06 103 ASN A N 1
ATOM 820 C CA . ASN A 1 103 ? 5.402 6.047 -14.121 1.00 40.06 103 ASN A CA 1
ATOM 821 C C . ASN A 1 103 ? 4.378 7.149 -13.857 1.00 40.06 103 ASN A C 1
ATOM 823 O O . ASN A 1 103 ? 4.486 8.250 -14.391 1.00 40.06 103 ASN A O 1
ATOM 827 N N . VAL A 1 104 ? 3.368 6.854 -13.037 1.00 38.25 104 VAL A N 1
ATOM 828 C CA . VAL A 1 104 ? 2.630 7.928 -12.378 1.00 38.25 104 VAL A CA 1
ATOM 829 C C . VAL A 1 104 ? 3.479 8.359 -11.188 1.00 38.25 104 VAL A C 1
ATOM 831 O O . VAL A 1 104 ? 3.293 7.926 -10.051 1.00 38.25 104 VAL A O 1
ATOM 834 N N . PHE A 1 105 ? 4.481 9.184 -11.497 1.00 43.38 105 PHE A N 1
ATOM 835 C CA . PHE A 1 105 ? 5.043 10.140 -10.554 1.00 43.38 105 PHE A CA 1
ATOM 836 C C . PHE A 1 105 ? 3.877 11.006 -10.071 1.00 43.38 105 PHE A C 1
ATOM 838 O O . PHE A 1 105 ? 3.477 11.959 -10.726 1.00 43.38 105 PHE A O 1
ATOM 845 N N . TYR A 1 106 ? 3.281 10.634 -8.950 1.00 37.81 106 TYR A N 1
ATOM 846 C CA . TYR A 1 106 ? 2.459 11.556 -8.183 1.00 37.81 106 TYR A CA 1
ATOM 847 C C . TYR A 1 106 ? 3.402 12.278 -7.232 1.00 37.81 106 TYR A C 1
ATOM 849 O O . TYR A 1 106 ? 3.829 11.697 -6.225 1.00 37.81 106 TYR A O 1
ATOM 857 N N . SER A 1 107 ? 3.741 13.505 -7.614 1.00 42.78 107 SER A N 1
ATOM 858 C CA . SER A 1 107 ? 4.197 14.534 -6.689 1.00 42.78 107 SER A CA 1
ATOM 859 C C . SER A 1 107 ? 3.006 15.253 -6.069 1.00 42.78 107 SER A C 1
ATOM 861 O O . SER A 1 107 ? 1.903 15.182 -6.659 1.00 42.78 107 SER A O 1
#

Nearest PDB structures (foldseek):
  8p03-assembly1_U  TM=8.718E-01  e=1.157E-10  Oryctolagus cuniculus
  8pj5-assembly1_f  TM=8.322E-01  e=2.006E-10  Homo sapiens
  7qgg-assembly1_SS  TM=9.126E-01  e=1.472E-09  Rattus norvegicus
  8evp-assembly1_BS  TM=9.341E-01  e=3.987E-08  Saccharomyces cerevisiae
  8cdr-assembly1_u  TM=9.172E-01  e=7.928E-08  Saccharomyces cerevisiae

Radius of gyration: 22.98 Å; Cα contacts (8 Å, |Δi|>4): 45; chains: 1; bounding box: 52×28×62 Å

InterPro domains:
  IPR001892 Small ribosomal subunit protein uS13 [PF00416] (1-69)
  IPR010979 Small ribosomal subunit protein uS13-like, H2TH [SSF46946] (27-83)
  IPR027437 Small ribosomal subunit protein uS13, C-terminal [G3DSA:4.10.910.10] (22-72)

Mean predicted aligned error: 15.47 Å

Organism: Microtus ochrogaster (NCBI:txid79684)

Foldseek 3Di:
DWCCVVVVDDLVPAPDALDPPPGDRTHDDPVCPVVVVVVVLVVCVVVVDPQNVCVVVVHDRPPPDPPPPPPPPDDPDDDDDDDDDDDDDDDDDDPPPPDDDPPPPDD

pLDDT: mean 72.23, std 19.77, range [36.59, 94.38]